Protein AF-A0AAN1BLU3-F1 (afdb_monomer)

Sequence (70 aa):
MGVCDRCNRTTLKEIPAAKLVTAPADGRYLVEHPTGSMEVFLNIDDRGSIIGAGTIRTARKLFDGTVFAQ

Structure (mmCIF, N/CA/C/O backbone):
data_AF-A0AAN1BLU3-F1
#
_entry.id   AF-A0AAN1BLU3-F1
#
loop_
_atom_site.group_PDB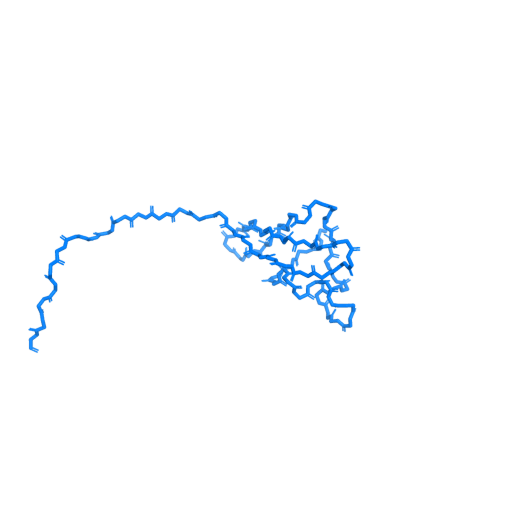
_atom_site.id
_atom_site.type_symbol
_atom_site.label_atom_id
_atom_site.label_alt_id
_atom_site.label_comp_id
_atom_site.label_asym_id
_atom_site.label_entity_id
_atom_site.label_seq_id
_atom_site.pdbx_PDB_ins_code
_atom_site.Cartn_x
_atom_site.Cartn_y
_atom_site.Cartn_z
_atom_site.occupancy
_atom_site.B_iso_or_equiv
_atom_site.auth_seq_id
_atom_site.auth_comp_id
_atom_site.auth_asym_id
_atom_site.auth_atom_id
_atom_site.pdbx_PDB_model_num
ATOM 1 N N . MET A 1 1 ? 20.368 0.620 -5.266 1.00 39.41 1 MET A N 1
ATOM 2 C CA . MET A 1 1 ? 18.981 0.13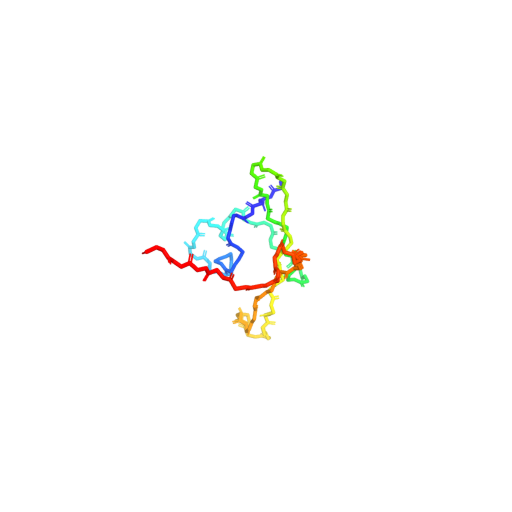6 -5.142 1.00 39.41 1 MET A CA 1
ATOM 3 C C . MET A 1 1 ? 18.098 1.347 -5.389 1.00 39.41 1 MET A C 1
ATOM 5 O O . MET A 1 1 ? 18.087 2.241 -4.558 1.00 39.41 1 MET A O 1
ATOM 9 N N . GLY A 1 2 ? 17.548 1.501 -6.592 1.00 45.91 2 GLY A N 1
ATOM 10 C CA . GLY A 1 2 ? 16.789 2.698 -6.958 1.00 45.91 2 GLY A CA 1
ATOM 11 C C . GLY A 1 2 ? 15.348 2.550 -6.507 1.00 45.91 2 GLY A C 1
ATOM 12 O O . GLY A 1 2 ? 14.602 1.797 -7.134 1.00 45.91 2 GLY A O 1
ATOM 13 N N . VAL A 1 3 ? 14.985 3.203 -5.405 1.00 52.81 3 VAL A N 1
ATOM 14 C CA . VAL A 1 3 ? 13.698 2.986 -4.750 1.00 52.81 3 VAL A CA 1
ATOM 15 C C . VAL A 1 3 ? 12.758 4.162 -4.988 1.00 52.81 3 VAL A C 1
ATOM 17 O O . VAL A 1 3 ? 13.177 5.315 -5.009 1.00 52.81 3 VAL A O 1
ATOM 20 N N . CYS A 1 4 ? 11.494 3.864 -5.289 1.00 53.09 4 CYS A N 1
ATOM 21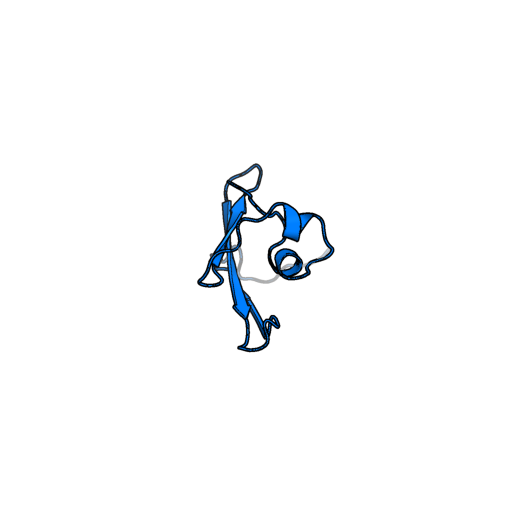 C CA . CYS A 1 4 ? 10.550 4.839 -5.818 1.00 53.09 4 CYS A CA 1
ATOM 22 C C . CYS A 1 4 ? 9.429 5.166 -4.830 1.00 53.09 4 CYS A C 1
ATOM 24 O O . CYS A 1 4 ? 8.607 4.304 -4.566 1.00 53.09 4 CYS A O 1
ATOM 26 N N . ASP A 1 5 ? 9.284 6.431 -4.430 1.00 57.91 5 ASP A N 1
ATOM 27 C CA . ASP A 1 5 ? 8.212 6.899 -3.529 1.00 57.91 5 ASP A CA 1
ATOM 28 C C . ASP A 1 5 ? 6.789 6.838 -4.129 1.00 57.91 5 ASP A C 1
ATOM 30 O O . ASP A 1 5 ? 5.785 6.922 -3.417 1.00 57.91 5 ASP A O 1
ATOM 34 N N . ARG A 1 6 ? 6.662 6.732 -5.461 1.00 62.66 6 ARG A N 1
ATOM 35 C CA . ARG A 1 6 ? 5.373 6.678 -6.174 1.00 62.66 6 ARG A CA 1
ATOM 36 C C . ARG A 1 6 ? 5.455 5.831 -7.441 1.00 62.66 6 ARG A C 1
ATOM 38 O O . ARG A 1 6 ? 5.774 6.315 -8.526 1.00 62.66 6 ARG A O 1
ATOM 45 N N . CYS A 1 7 ? 5.030 4.585 -7.300 1.00 70.00 7 CYS A N 1
ATOM 46 C CA . CYS A 1 7 ? 5.221 3.526 -8.279 1.00 70.00 7 CYS A CA 1
ATOM 47 C C . CYS A 1 7 ? 4.590 3.771 -9.672 1.00 70.00 7 CYS A C 1
ATOM 49 O O . CYS A 1 7 ? 5.305 3.673 -10.660 1.00 70.00 7 CYS A O 1
ATOM 51 N N . ASN A 1 8 ? 3.313 4.171 -9.793 1.00 73.88 8 ASN A N 1
ATOM 52 C CA . ASN A 1 8 ? 2.659 4.368 -11.112 1.00 73.88 8 ASN A CA 1
ATOM 53 C C . ASN A 1 8 ? 3.476 5.281 -12.045 1.00 73.88 8 ASN A C 1
ATOM 55 O O . ASN A 1 8 ? 3.670 4.996 -13.220 1.00 73.88 8 ASN A O 1
ATOM 59 N N . ARG A 1 9 ? 4.020 6.365 -11.495 1.00 72.06 9 ARG A N 1
ATOM 60 C CA . ARG A 1 9 ? 4.720 7.390 -12.263 1.00 72.06 9 ARG A CA 1
ATOM 61 C C . ARG A 1 9 ? 6.016 6.860 -12.910 1.00 72.06 9 ARG A C 1
ATOM 63 O O . ARG A 1 9 ? 6.412 7.386 -13.943 1.00 72.06 9 ARG A O 1
ATOM 70 N N . THR A 1 10 ? 6.622 5.795 -12.381 1.00 72.75 10 THR A N 1
ATOM 71 C CA . THR A 1 10 ? 7.864 5.185 -12.906 1.00 72.75 10 THR A CA 1
ATOM 72 C C . THR A 1 10 ? 7.784 4.703 -14.350 1.00 72.75 10 THR A C 1
ATOM 74 O O . THR A 1 10 ? 8.814 4.607 -15.007 1.00 72.75 10 THR A O 1
ATOM 77 N N . THR A 1 11 ? 6.585 4.431 -14.863 1.00 73.44 11 THR A N 1
ATOM 78 C CA . THR A 1 11 ? 6.388 3.962 -16.241 1.00 73.44 11 THR A CA 1
ATOM 79 C C . THR A 1 11 ? 6.429 5.098 -17.272 1.00 73.44 11 THR A C 1
ATOM 81 O O . THR A 1 11 ? 6.528 4.847 -18.473 1.00 73.44 11 THR A O 1
ATOM 84 N N . LEU A 1 12 ? 6.394 6.363 -16.832 1.00 77.50 12 LEU A N 1
ATOM 85 C CA . LEU A 1 12 ? 6.433 7.532 -17.710 1.00 77.50 12 LEU A CA 1
ATOM 86 C C . LEU A 1 12 ? 7.882 7.971 -17.964 1.00 77.50 12 LEU A C 1
ATOM 88 O O . LEU A 1 12 ? 8.525 8.549 -17.096 1.00 77.50 12 LEU A O 1
ATOM 92 N N . LYS A 1 13 ? 8.383 7.755 -19.182 1.00 74.69 13 LYS A N 1
ATOM 93 C CA . LYS A 1 13 ? 9.805 7.942 -19.543 1.00 74.69 13 LYS A CA 1
ATOM 94 C C . LYS A 1 13 ? 10.414 9.306 -19.167 1.00 74.69 13 LYS A C 1
ATOM 96 O O . LYS A 1 13 ? 11.579 9.365 -18.790 1.00 74.69 13 LYS A O 1
ATOM 101 N N . GLU A 1 14 ? 9.637 10.387 -19.225 1.00 80.56 14 GLU A N 1
ATOM 102 C CA . GLU A 1 14 ? 10.156 11.756 -19.060 1.00 80.56 14 GLU A CA 1
ATOM 103 C C . GLU A 1 14 ? 10.307 12.227 -17.610 1.00 80.56 14 GLU A C 1
ATOM 105 O O . GLU A 1 14 ? 10.843 13.309 -17.357 1.00 80.56 14 GLU A O 1
ATOM 110 N N . ILE A 1 15 ? 9.850 11.450 -16.628 1.00 81.88 15 ILE A N 1
ATOM 111 C CA . ILE A 1 15 ? 9.833 11.932 -15.248 1.00 81.88 15 ILE A CA 1
ATOM 112 C C . ILE A 1 15 ? 11.076 11.502 -14.452 1.00 81.88 15 ILE A C 1
ATOM 114 O O . ILE A 1 15 ? 11.656 10.447 -14.713 1.00 81.88 15 ILE A O 1
ATOM 118 N N . PRO A 1 16 ? 11.460 12.254 -13.403 1.00 86.94 16 PRO A N 1
ATOM 119 C CA . PRO A 1 16 ? 12.622 11.913 -12.581 1.00 86.94 16 PRO A CA 1
ATOM 120 C C . PRO A 1 16 ? 12.555 10.511 -11.966 1.00 86.94 16 PRO A C 1
ATOM 122 O O . PRO A 1 16 ? 13.552 9.799 -11.962 1.00 86.94 16 PRO A O 1
ATOM 125 N N . ALA A 1 17 ? 11.377 10.075 -11.509 1.00 82.75 17 ALA A N 1
ATOM 126 C CA . ALA A 1 17 ? 11.236 8.757 -10.890 1.00 82.75 17 ALA A CA 1
ATOM 127 C C . ALA A 1 17 ? 11.528 7.604 -11.870 1.00 82.75 17 ALA A C 1
ATOM 129 O O . ALA A 1 17 ? 12.067 6.588 -11.448 1.00 82.75 17 ALA A O 1
ATOM 130 N N . ALA A 1 18 ? 11.250 7.771 -13.168 1.00 84.75 18 ALA A N 1
ATOM 131 C CA . ALA A 1 18 ? 11.577 6.777 -14.193 1.00 84.75 18 ALA A CA 1
ATOM 132 C C . ALA A 1 18 ? 13.091 6.654 -14.433 1.00 84.75 18 ALA A C 1
ATOM 134 O O . ALA A 1 18 ? 13.576 5.589 -14.795 1.00 84.75 18 ALA A O 1
ATOM 135 N N . LYS A 1 19 ? 13.851 7.729 -14.186 1.00 85.00 19 LYS A N 1
ATOM 136 C CA . LYS A 1 19 ? 15.319 7.747 -14.314 1.00 85.00 19 LYS A CA 1
ATOM 137 C C . LYS A 1 19 ? 16.031 7.110 -13.120 1.00 85.00 19 LYS A C 1
ATOM 139 O O . LYS A 1 19 ? 17.188 6.726 -13.241 1.00 85.00 19 LYS A O 1
ATOM 144 N N . LEU A 1 20 ? 15.362 7.051 -11.969 1.00 85.50 20 LEU A N 1
ATOM 145 C CA . LEU A 1 20 ? 15.951 6.615 -10.700 1.00 85.50 20 LEU A CA 1
ATOM 146 C C . LEU A 1 20 ? 15.515 5.211 -10.280 1.00 85.50 20 LEU A C 1
ATOM 148 O O . LEU A 1 20 ? 16.186 4.580 -9.468 1.00 85.50 20 LEU A O 1
ATOM 152 N N . VAL A 1 21 ? 14.394 4.723 -10.803 1.00 84.75 21 VAL A N 1
ATOM 153 C CA . VAL A 1 21 ? 13.831 3.425 -10.434 1.00 84.75 21 VAL A CA 1
ATOM 154 C C . VAL A 1 21 ? 14.552 2.275 -11.131 1.00 84.75 21 VAL A C 1
ATOM 156 O O . VAL A 1 21 ? 14.837 2.315 -12.325 1.00 84.75 21 VAL A O 1
ATOM 159 N N . THR A 1 22 ? 14.792 1.194 -10.395 1.00 85.38 22 THR A N 1
ATOM 160 C CA . THR A 1 22 ? 15.081 -0.110 -11.002 1.00 85.38 22 THR A CA 1
ATOM 161 C C . THR A 1 22 ? 13.757 -0.844 -11.184 1.00 85.38 22 THR A C 1
ATOM 163 O O . THR A 1 22 ? 13.234 -1.414 -10.229 1.00 85.38 22 THR A O 1
ATOM 166 N N . ALA A 1 23 ? 13.165 -0.755 -12.379 1.00 81.12 23 ALA A N 1
ATOM 167 C CA . ALA A 1 23 ? 11.843 -1.325 -12.626 1.00 81.12 23 ALA A CA 1
ATOM 168 C C . ALA A 1 23 ? 11.881 -2.872 -12.562 1.00 81.12 23 ALA A C 1
ATOM 170 O O . ALA A 1 23 ? 12.714 -3.484 -13.235 1.00 81.12 23 ALA A O 1
ATOM 171 N N . PRO A 1 24 ? 11.002 -3.506 -11.769 1.00 82.12 24 PRO A N 1
ATOM 172 C CA . PRO A 1 24 ? 10.906 -4.957 -11.648 1.00 82.12 24 PRO A CA 1
ATOM 173 C C . PRO A 1 24 ? 10.192 -5.566 -12.866 1.00 82.12 24 PRO A C 1
ATOM 175 O O . PRO A 1 24 ? 9.299 -4.950 -13.445 1.00 82.12 24 PRO A O 1
ATOM 178 N N . ALA A 1 25 ? 10.564 -6.790 -13.246 1.00 79.56 25 ALA A N 1
ATOM 179 C CA . ALA A 1 25 ? 10.004 -7.466 -14.423 1.00 79.56 25 ALA A CA 1
ATOM 180 C C . ALA A 1 25 ? 8.574 -8.003 -14.211 1.00 79.56 25 ALA A C 1
ATOM 182 O O . ALA A 1 25 ? 7.851 -8.228 -15.175 1.00 79.56 25 ALA A O 1
ATOM 183 N N . ASP A 1 26 ? 8.168 -8.212 -12.960 1.00 82.69 26 ASP A N 1
ATOM 184 C CA . ASP A 1 26 ? 6.888 -8.809 -12.561 1.00 82.69 26 ASP A CA 1
ATOM 185 C C . ASP A 1 26 ? 5.842 -7.772 -12.110 1.00 82.69 26 ASP 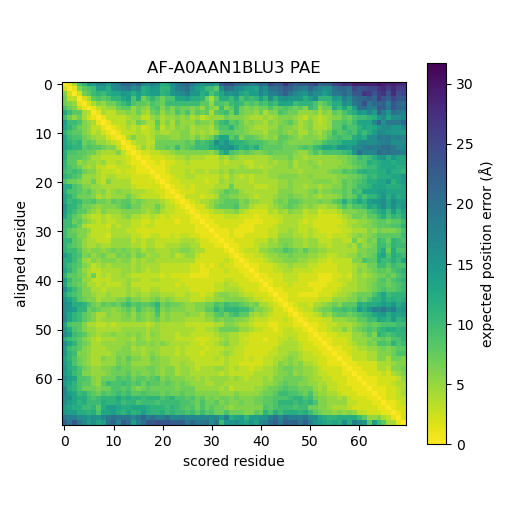A C 1
ATOM 187 O O . ASP A 1 26 ? 4.769 -8.136 -11.626 1.00 82.69 26 ASP A O 1
ATOM 191 N N . GLY A 1 27 ? 6.154 -6.476 -12.235 1.00 83.88 27 GLY A N 1
ATOM 192 C CA . GLY A 1 27 ? 5.275 -5.383 -11.817 1.00 83.88 27 GLY A CA 1
ATOM 193 C C . GLY A 1 27 ? 5.162 -5.201 -10.299 1.00 83.88 27 GLY A C 1
ATOM 194 O O . GLY A 1 27 ? 4.303 -4.434 -9.854 1.00 83.88 27 GLY A O 1
ATOM 195 N N . ARG A 1 28 ? 6.004 -5.870 -9.492 1.00 88.50 28 ARG A N 1
ATOM 196 C CA . ARG A 1 28 ? 6.029 -5.748 -8.024 1.00 88.50 28 ARG A CA 1
ATOM 197 C C . ARG A 1 28 ? 7.101 -4.779 -7.566 1.00 88.50 28 ARG A C 1
ATOM 199 O O . ARG A 1 28 ? 8.280 -5.105 -7.466 1.00 88.50 28 ARG A O 1
ATOM 206 N N . TYR A 1 29 ? 6.685 -3.562 -7.265 1.00 89.88 29 TYR A N 1
ATOM 207 C CA . TYR A 1 29 ? 7.585 -2.506 -6.842 1.00 89.88 29 TYR A CA 1
ATOM 208 C C . TYR A 1 29 ? 7.721 -2.501 -5.329 1.00 89.88 29 TYR A C 1
ATOM 210 O O . TYR A 1 29 ? 6.735 -2.370 -4.602 1.00 89.88 29 TYR A O 1
ATOM 218 N N . LEU A 1 30 ? 8.966 -2.558 -4.869 1.00 90.19 30 LEU A N 1
ATOM 219 C CA . LEU A 1 30 ? 9.308 -2.240 -3.495 1.00 90.19 30 LEU A CA 1
ATOM 220 C C . LEU A 1 30 ? 9.537 -0.732 -3.382 1.00 90.19 30 LEU A C 1
ATOM 222 O O . LEU A 1 30 ? 10.388 -0.177 -4.074 1.00 90.19 30 LEU A O 1
ATOM 226 N N . VAL A 1 31 ? 8.757 -0.076 -2.529 1.00 89.19 31 VAL A N 1
ATOM 227 C CA . VAL A 1 31 ? 8.809 1.364 -2.265 1.00 89.19 31 VAL A CA 1
ATOM 228 C C . VAL A 1 31 ? 9.340 1.584 -0.854 1.00 89.19 31 VAL A C 1
ATOM 230 O O . VAL A 1 31 ? 8.693 1.197 0.113 1.00 89.19 31 VAL A O 1
ATOM 233 N N . GLU A 1 32 ? 10.516 2.184 -0.726 1.00 89.94 32 GLU A N 1
ATOM 234 C CA . GLU A 1 32 ? 11.118 2.597 0.539 1.00 89.94 32 GLU A CA 1
ATOM 235 C C . GLU A 1 32 ? 10.399 3.831 1.069 1.00 89.94 32 GLU A C 1
ATOM 237 O O . GLU A 1 32 ? 9.883 4.670 0.333 1.00 89.94 32 GLU A O 1
ATOM 242 N N . HIS A 1 33 ? 10.357 3.919 2.385 1.00 88.19 33 HIS A N 1
ATOM 243 C CA . HIS A 1 33 ? 9.799 5.022 3.132 1.00 88.19 33 HIS A CA 1
ATOM 244 C C . HIS A 1 33 ? 10.619 5.175 4.422 1.00 88.19 33 HIS A C 1
ATOM 246 O O . HIS A 1 33 ? 11.191 4.189 4.889 1.00 88.19 33 HIS A O 1
ATOM 252 N N . PRO A 1 34 ? 10.680 6.354 5.068 1.00 93.62 34 PRO A N 1
ATOM 253 C CA . PRO A 1 34 ? 11.483 6.523 6.281 1.00 93.62 34 PRO A CA 1
ATOM 254 C C . PRO A 1 34 ? 11.164 5.524 7.403 1.00 93.62 34 PRO A C 1
ATOM 256 O O . PRO A 1 34 ? 12.014 5.256 8.244 1.00 93.62 34 PRO A O 1
ATOM 259 N N . THR A 1 35 ? 9.955 4.958 7.416 1.00 92.94 35 THR A N 1
ATOM 260 C CA . THR A 1 35 ? 9.505 3.975 8.412 1.00 92.94 35 THR A CA 1
ATOM 261 C C . THR A 1 35 ? 9.516 2.521 7.922 1.00 92.94 35 THR A C 1
ATOM 263 O O . THR A 1 35 ? 9.004 1.650 8.622 1.00 92.94 35 THR A O 1
ATOM 266 N N . GLY A 1 36 ? 10.084 2.226 6.747 1.00 90.31 36 GLY A N 1
ATOM 267 C CA . GLY A 1 36 ? 10.212 0.862 6.228 1.00 90.31 36 GLY A CA 1
ATOM 268 C C . GLY A 1 36 ? 10.055 0.779 4.713 1.00 90.31 36 GLY A C 1
ATOM 269 O O . GLY A 1 36 ? 10.534 1.627 3.970 1.00 90.31 36 GLY A O 1
ATOM 270 N N . SER A 1 37 ? 9.376 -0.257 4.236 1.00 90.69 37 SER A N 1
ATOM 271 C CA . SER A 1 37 ? 9.084 -0.421 2.814 1.00 90.69 37 SER A CA 1
ATOM 272 C C . SER A 1 37 ? 7.679 -0.969 2.594 1.00 90.69 37 SER A C 1
ATOM 274 O O . SER A 1 37 ? 7.067 -1.569 3.480 1.00 90.69 37 SER A O 1
ATOM 276 N N . MET A 1 38 ? 7.127 -0.701 1.417 1.00 90.31 38 MET A N 1
ATOM 277 C CA . MET A 1 38 ? 5.790 -1.110 1.012 1.00 90.31 38 MET A CA 1
ATOM 278 C C . MET A 1 38 ? 5.827 -1.724 -0.381 1.00 90.31 38 MET A C 1
ATOM 280 O O . MET A 1 38 ? 6.453 -1.186 -1.289 1.00 90.31 38 MET A O 1
ATOM 284 N N . GLU A 1 39 ? 5.107 -2.828 -0.552 1.00 91.06 39 GLU A N 1
ATOM 285 C CA . GLU A 1 39 ? 4.939 -3.471 -1.851 1.00 91.06 39 GLU A CA 1
ATOM 286 C C . GLU A 1 39 ? 3.736 -2.872 -2.597 1.00 91.06 39 GLU A C 1
ATOM 288 O O . GLU A 1 39 ? 2.633 -2.714 -2.046 1.00 91.06 39 GLU A O 1
ATOM 293 N N . VAL A 1 40 ? 3.966 -2.520 -3.860 1.00 91.00 40 VAL A N 1
ATOM 294 C CA . VAL A 1 40 ? 2.961 -2.006 -4.790 1.00 91.00 40 VAL A CA 1
ATOM 295 C C . VAL A 1 40 ? 2.976 -2.857 -6.050 1.00 91.00 40 VAL A C 1
ATOM 297 O O . VAL A 1 40 ? 4.004 -3.006 -6.703 1.00 91.00 40 VAL A O 1
ATOM 300 N N . PHE A 1 41 ? 1.811 -3.372 -6.413 1.00 90.94 41 PHE A N 1
ATOM 301 C CA . PHE A 1 41 ? 1.603 -4.158 -7.619 1.00 90.94 41 PHE A CA 1
ATOM 302 C C . PHE A 1 41 ? 1.049 -3.246 -8.705 1.00 90.94 41 PHE A C 1
ATOM 304 O O . PHE A 1 41 ? 0.022 -2.598 -8.488 1.00 90.94 41 PHE A O 1
ATOM 311 N N . LEU A 1 42 ? 1.693 -3.211 -9.868 1.00 90.00 42 LEU A N 1
ATOM 312 C CA . LEU A 1 42 ? 1.127 -2.626 -11.079 1.00 90.00 42 LEU A CA 1
ATOM 313 C C . LEU A 1 42 ? 0.725 -3.742 -12.034 1.00 90.00 42 LEU A C 1
ATOM 315 O O . LEU A 1 42 ? 1.540 -4.588 -12.388 1.00 90.00 42 LEU A O 1
ATOM 319 N N . ASN A 1 43 ? -0.528 -3.709 -12.473 1.00 89.12 43 ASN A N 1
ATOM 320 C CA . ASN A 1 43 ? -0.986 -4.517 -13.590 1.00 89.12 43 ASN A CA 1
ATOM 321 C C . ASN A 1 43 ? -0.774 -3.706 -14.872 1.00 89.12 43 ASN A C 1
ATOM 323 O O . ASN A 1 43 ? -1.368 -2.633 -15.025 1.00 89.12 43 ASN A O 1
ATOM 327 N N . ILE A 1 44 ? 0.105 -4.191 -15.744 1.00 85.94 44 ILE A N 1
ATOM 328 C CA . ILE A 1 44 ? 0.525 -3.526 -16.977 1.00 85.94 44 ILE A CA 1
ATOM 329 C C . ILE A 1 44 ? 0.109 -4.420 -18.146 1.00 85.94 44 ILE A C 1
ATOM 331 O O . ILE A 1 44 ? 0.379 -5.617 -18.125 1.00 85.94 44 ILE A O 1
ATOM 335 N N . ASP A 1 45 ? -0.570 -3.848 -19.137 1.00 85.00 45 ASP A N 1
ATOM 336 C CA . ASP A 1 45 ? -0.965 -4.571 -20.347 1.00 85.00 45 ASP A CA 1
ATOM 337 C C . ASP A 1 45 ? 0.208 -4.770 -21.328 1.00 85.00 45 ASP A C 1
ATOM 339 O O . ASP A 1 45 ? 1.282 -4.183 -21.183 1.00 85.00 45 ASP A O 1
ATOM 343 N N . ASP A 1 46 ? -0.013 -5.554 -22.386 1.00 83.06 46 ASP A N 1
ATOM 344 C CA . ASP A 1 46 ? 0.997 -5.828 -23.424 1.00 83.06 46 ASP A CA 1
ATOM 345 C C . ASP A 1 46 ? 1.469 -4.568 -24.177 1.00 83.06 46 ASP A C 1
ATOM 347 O O . ASP A 1 46 ? 2.479 -4.588 -24.882 1.00 83.06 46 ASP A O 1
ATOM 351 N N . ARG A 1 47 ? 0.738 -3.452 -24.054 1.00 81.31 47 ARG A N 1
ATOM 352 C CA . ARG A 1 47 ? 1.072 -2.153 -24.653 1.00 81.31 47 ARG A CA 1
ATOM 353 C C . ARG A 1 47 ? 1.850 -1.253 -23.688 1.00 81.31 47 ARG A C 1
ATOM 355 O O . ARG A 1 47 ? 2.179 -0.124 -24.052 1.00 81.31 47 ARG A O 1
ATOM 362 N N . GLY A 1 48 ? 2.157 -1.731 -22.481 1.00 78.06 48 GLY A N 1
ATOM 363 C CA . GLY A 1 48 ? 2.888 -0.993 -21.453 1.00 78.06 48 GLY A CA 1
ATOM 364 C C . GLY A 1 48 ? 2.031 0.005 -20.668 1.00 78.06 48 GLY A C 1
ATOM 365 O O . GLY A 1 48 ? 2.581 0.850 -19.959 1.00 78.06 48 GLY A O 1
ATOM 366 N N . SER A 1 49 ? 0.703 -0.061 -20.784 1.00 83.88 49 SER A N 1
ATOM 367 C CA . SER A 1 49 ? -0.227 0.807 -20.058 1.00 83.88 49 SER A CA 1
ATOM 368 C C . SER A 1 49 ? -0.636 0.187 -18.724 1.00 83.88 49 SER A C 1
ATOM 370 O O . SER A 1 49 ? -0.923 -1.003 -18.630 1.00 83.88 49 SER A O 1
ATOM 372 N N . ILE A 1 50 ? -0.698 1.010 -17.674 1.00 86.44 50 ILE A N 1
ATOM 373 C CA . ILE A 1 50 ? -1.151 0.573 -16.348 1.00 86.44 50 ILE A CA 1
ATOM 374 C C . ILE A 1 50 ? -2.676 0.440 -16.366 1.00 86.44 50 ILE A C 1
ATOM 376 O O . ILE A 1 50 ? -3.384 1.440 -16.472 1.00 86.44 50 ILE A O 1
ATOM 380 N N . ILE A 1 51 ? -3.172 -0.781 -16.199 1.00 91.62 51 ILE A N 1
ATOM 381 C CA . ILE A 1 51 ? -4.606 -1.099 -16.126 1.00 91.62 51 ILE A CA 1
ATOM 382 C C . ILE A 1 51 ? -5.087 -1.334 -14.690 1.00 91.62 51 ILE A C 1
ATOM 384 O O . ILE A 1 51 ? -6.287 -1.413 -14.436 1.00 91.62 51 ILE A O 1
ATOM 388 N N . GLY A 1 52 ? -4.168 -1.413 -13.726 1.00 87.44 52 GLY A N 1
ATOM 389 C CA . GLY A 1 52 ? -4.505 -1.524 -12.312 1.00 87.44 52 GLY A CA 1
ATOM 390 C C . GLY A 1 52 ? -3.311 -1.276 -11.400 1.00 87.44 52 GLY A C 1
ATOM 391 O O . GLY A 1 52 ? -2.161 -1.461 -11.791 1.00 87.44 52 GLY A O 1
ATOM 392 N N . ALA A 1 53 ? -3.593 -0.867 -10.167 1.00 91.44 53 ALA A N 1
ATOM 393 C CA . ALA A 1 53 ? -2.599 -0.743 -9.111 1.00 91.44 53 ALA A CA 1
ATOM 394 C C . ALA A 1 53 ? -3.186 -1.251 -7.791 1.00 91.44 53 ALA A C 1
ATOM 396 O O . ALA A 1 53 ? -4.346 -0.975 -7.482 1.00 91.44 53 ALA A O 1
ATOM 397 N N . GLY A 1 54 ? -2.392 -1.981 -7.013 1.00 90.69 54 GLY A N 1
ATOM 398 C CA . GLY A 1 54 ? -2.834 -2.592 -5.764 1.00 90.69 54 GLY A CA 1
ATOM 399 C C . GLY A 1 54 ? -1.731 -2.659 -4.716 1.00 90.69 54 GLY A C 1
ATOM 400 O O . GLY A 1 54 ? -0.545 -2.554 -5.016 1.00 90.69 54 GLY A O 1
ATOM 401 N N . THR A 1 55 ? -2.129 -2.827 -3.460 1.00 92.69 55 THR A N 1
ATOM 402 C CA . THR A 1 55 ? -1.221 -3.036 -2.329 1.00 92.69 55 THR A CA 1
ATOM 403 C C . THR A 1 55 ? -1.915 -3.924 -1.305 1.00 92.69 55 THR A C 1
ATOM 405 O O . THR A 1 55 ? -3.140 -3.879 -1.168 1.00 92.69 55 THR A O 1
ATOM 408 N N . ILE A 1 56 ? -1.145 -4.739 -0.592 1.00 91.44 56 ILE A N 1
ATOM 409 C CA . ILE A 1 56 ? -1.674 -5.587 0.472 1.00 91.44 56 ILE A CA 1
ATOM 410 C C . ILE A 1 56 ? -1.644 -4.782 1.767 1.00 91.44 56 ILE A C 1
ATOM 412 O O . ILE A 1 56 ? -0.594 -4.305 2.198 1.00 91.44 56 ILE A O 1
ATOM 416 N N . ARG A 1 57 ? -2.812 -4.613 2.389 1.00 92.50 5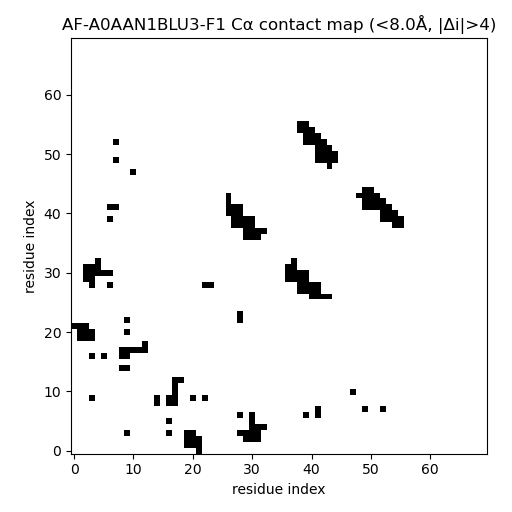7 ARG A N 1
ATOM 417 C CA . ARG A 1 57 ? -2.965 -3.914 3.668 1.00 92.50 57 ARG A CA 1
ATOM 418 C C . ARG A 1 57 ? -3.730 -4.782 4.644 1.00 92.50 57 ARG A C 1
ATOM 420 O O . ARG A 1 57 ? -4.610 -5.547 4.264 1.00 92.50 57 ARG A O 1
ATOM 427 N N . THR A 1 58 ? -3.417 -4.611 5.917 1.00 94.62 58 THR A N 1
ATOM 428 C CA . THR A 1 58 ? -4.167 -5.206 7.018 1.00 94.62 58 THR A CA 1
ATOM 429 C C . THR A 1 58 ? -5.136 -4.178 7.582 1.00 94.62 58 THR A C 1
ATOM 431 O O . THR A 1 58 ? -4.768 -3.016 7.750 1.00 94.62 58 THR A O 1
ATOM 434 N N . ALA A 1 59 ? -6.344 -4.605 7.933 1.00 95.31 59 ALA A N 1
ATOM 435 C CA . A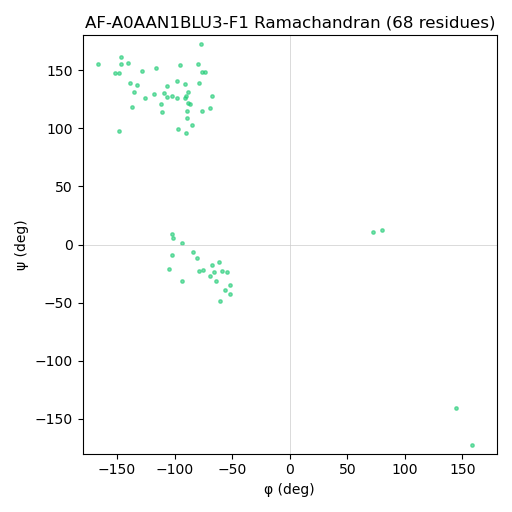LA A 1 59 ? -7.310 -3.783 8.650 1.00 95.31 59 ALA A CA 1
ATOM 436 C C . ALA A 1 59 ? -7.606 -4.392 10.026 1.00 95.31 59 ALA A C 1
ATOM 438 O O . ALA A 1 59 ? -7.517 -5.605 10.215 1.00 95.31 59 ALA A O 1
ATOM 439 N N . ARG A 1 60 ? -7.975 -3.546 10.991 1.00 97.12 60 ARG A N 1
ATOM 440 C CA . ARG A 1 60 ? -8.440 -3.956 12.320 1.00 97.12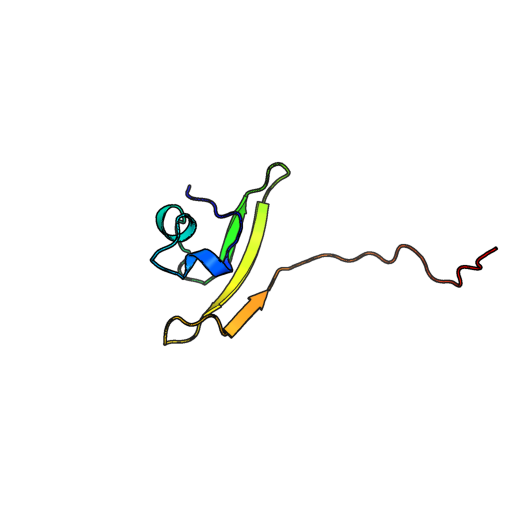 60 ARG A CA 1
ATOM 441 C C . ARG A 1 60 ? -9.670 -3.136 12.688 1.00 97.12 60 ARG A C 1
ATOM 443 O O . ARG A 1 60 ? -9.641 -1.913 12.591 1.00 97.12 60 ARG A O 1
ATOM 450 N N . LYS A 1 61 ? -10.730 -3.804 13.147 1.00 94.69 61 LYS A N 1
ATOM 451 C CA . LYS A 1 61 ? -11.920 -3.140 13.687 1.00 94.69 61 LYS A CA 1
ATOM 452 C C . LYS A 1 61 ? -11.566 -2.472 15.016 1.00 94.69 61 LYS A C 1
ATOM 454 O O . LYS A 1 61 ? -11.159 -3.161 15.947 1.00 94.69 61 LYS A O 1
ATOM 459 N N . LEU A 1 62 ? -11.681 -1.146 15.079 1.00 97.19 62 LEU A N 1
ATOM 460 C CA . LEU A 1 62 ? -11.373 -0.376 16.290 1.00 97.19 62 LEU A CA 1
ATOM 461 C C . LEU A 1 62 ? -12.610 -0.124 17.154 1.00 97.19 62 LEU A C 1
ATOM 463 O O . LEU A 1 62 ? -12.498 -0.056 18.372 1.00 97.19 62 LEU A O 1
ATOM 467 N N . PHE A 1 63 ? -13.783 -0.010 16.531 1.00 97.12 63 PHE A N 1
ATOM 468 C CA . PHE A 1 63 ? -15.035 0.267 17.222 1.00 97.12 63 PHE A CA 1
ATOM 469 C C . PHE A 1 63 ? -16.221 -0.326 16.454 1.00 97.12 63 PHE A C 1
ATOM 471 O O . PHE A 1 63 ? -16.189 -0.411 15.225 1.00 97.12 63 PHE A O 1
ATOM 478 N N . ASP A 1 64 ? -17.251 -0.742 17.189 1.00 96.88 64 ASP A N 1
ATOM 479 C CA . ASP A 1 64 ? -18.582 -1.050 16.667 1.00 96.88 64 ASP A CA 1
ATOM 480 C C . ASP A 1 64 ? -19.621 -0.465 17.617 1.00 96.88 64 ASP A C 1
ATOM 482 O O . ASP A 1 64 ? -19.652 -0.831 18.791 1.00 96.88 64 ASP A O 1
ATOM 486 N N . GLY A 1 65 ? -20.439 0.461 17.137 1.00 95.88 65 GLY A N 1
ATOM 487 C CA . GLY A 1 65 ? -21.403 1.167 17.967 1.00 95.88 65 GLY A CA 1
ATOM 488 C C . GLY A 1 65 ? -21.827 2.492 17.349 1.00 95.88 65 GLY A C 1
ATOM 489 O O . GLY A 1 65 ? -21.470 2.814 16.218 1.00 95.88 65 GLY A O 1
ATOM 490 N N . THR A 1 66 ? -22.588 3.276 18.108 1.00 96.38 66 THR A N 1
ATOM 491 C CA . THR A 1 66 ? -23.093 4.583 17.667 1.00 96.38 66 THR A CA 1
ATOM 492 C C . THR A 1 66 ? -22.378 5.698 18.418 1.00 96.38 66 THR A C 1
ATOM 494 O O . THR A 1 66 ? -22.282 5.657 19.643 1.00 96.38 66 THR A O 1
ATOM 497 N N . VAL A 1 67 ? -21.872 6.691 17.685 1.00 96.19 67 VAL A N 1
ATOM 498 C CA . VAL A 1 67 ? -21.321 7.923 18.262 1.00 96.19 67 VAL A CA 1
ATOM 499 C C . VAL A 1 67 ? -22.455 8.940 18.384 1.00 96.19 67 VAL A C 1
ATOM 501 O O . VAL A 1 67 ? -23.147 9.198 17.402 1.00 96.19 67 VAL A O 1
ATOM 504 N N . PHE A 1 68 ? -22.640 9.521 19.570 1.00 93.19 68 PHE A N 1
ATOM 505 C CA . PHE A 1 68 ? -23.608 10.594 19.807 1.00 93.19 68 PHE A CA 1
ATOM 506 C C . PHE A 1 68 ? -22.874 11.936 19.865 1.00 93.19 68 PHE A C 1
ATOM 508 O O . PHE A 1 68 ? -21.889 12.068 20.591 1.00 93.19 68 PHE A O 1
ATOM 515 N N . ALA A 1 69 ? -23.332 12.912 19.080 1.00 89.00 69 ALA A N 1
ATOM 516 C CA . ALA A 1 69 ? -22.856 14.291 19.167 1.00 89.00 69 ALA A CA 1
ATOM 517 C C . ALA A 1 69 ? -23.527 15.019 20.346 1.00 89.00 69 ALA A C 1
ATOM 519 O O . ALA A 1 69 ? -24.621 14.629 20.764 1.00 89.00 69 ALA A O 1
ATOM 520 N N . GLN A 1 70 ? -22.867 16.061 20.860 1.00 66.31 70 GLN A N 1
ATOM 521 C CA . GLN A 1 70 ? -23.481 17.045 21.760 1.00 66.31 70 GLN A CA 1
ATOM 522 C C . GLN A 1 70 ? -24.165 18.158 20.974 1.00 66.31 70 GLN A C 1
ATOM 524 O O . GLN A 1 70 ? -23.632 18.523 19.901 1.00 66.31 70 GLN A O 1
#

Secondary structure (DSSP, 8-state):
----S-GGGGG-TTSHHHHH----TTSEEEEEETTEEEEEEEEE-TTS-EEEEE----------S-PPP-

Foldseek 3Di:
DQAAQDLQCLLPCPDPSVVRDPQDPQQWGWHDDPVGIFTKHFDADPVRDTPDIDGDDDDDDPDDDDDDDD

Nearest PDB structures (foldseek):
  8rha-assembly1_A  TM=6.484E-01  e=1.221E+00  Homo sapiens
  5u02-assembly1_A  TM=3.759E-01  e=9.425E+00  Staphylococcus aureus

Radius of gyration: 17.14 Å; Cα contacts (8 Å, |Δi|>4): 92; chain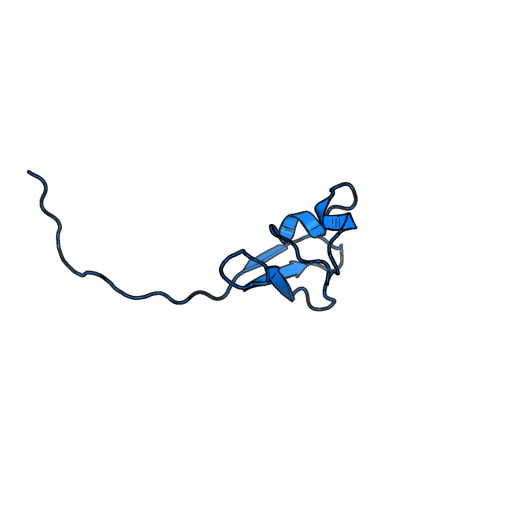s: 1; b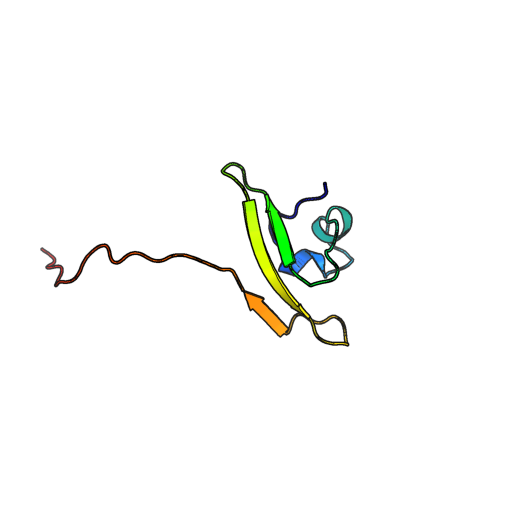ounding box: 43×26×46 Å

pLDDT: mean 83.86, std 12.18, range [39.41, 97.19]

Organism: Rhizobium etli (NCBI:txid29449)

Solvent-accessible surface area (backbone atoms only — not comparable to full-atom values): 4717 Å² total; per-residue (Å²): 133,42,62,36,87,57,67,81,58,38,78,41,80,91,40,71,56,30,75,49,39,65,81,53,92,83,33,59,41,66,23,56,49,101,91,49,72,47,65,36,39,46,42,62,46,100,86,72,47,77,80,43,76,48,64,89,78,88,85,77,92,87,78,88,84,85,87,80,84,134

Mean predicted aligned error: 6.67 Å